Protein AF-A0A371R7E8-F1 (afdb_monomer_lite)

Foldseek 3Di:
DQADPQPQFDWDDDDDDDDDPVNVCVVVVPDPPDDDHDDDGPQSCFFTGKHKDFPDKPDDDPVRDDPDDDLDMDTDMDMQGGAPDAFVSVVVSVVVRCVVPPPPPDDDDDDDDDTAHDDDADCPDPVNVVVQVVCCVVPVDGDDDGGGSDDDRVVVVCCVVCVVDRD

InterPro domains:
  IPR011650 Peptidase M20, dimerisation domain [PF07687] (29-103)
  IPR036264 Bacterial exopeptidase dimerisation domain [SSF55031] (45-113)
  IPR051458 Cytosolic and Metallo Dipeptidase [PTHR43270] (16-163)

Radius of gyration: 20.32 Å; chains: 1; bounding box: 41×33×59 Å

pLDDT: mean 92.26, std 5.38, range [66.94, 98.12]

Organism: NCBI:txid2292771

Secondary structure (DSSP, 8-state):
------TT------------HHHHHHHTTPPTT---SSSS-HHHHHHTS-EEEEEEEES--TTT--SSPPS--EEEEEEE--TT--HHHHHHHHHHHHHHT-GGG-----------------TTSHHHHHHHHHHHHHHSS-------SS--HHHHHHHHH-TTS--

Sequence (167 aa):
NGAVAVQGLTSRESETPEFSEEKLRHEAGLLEGVTSVGSGSVLSRLWDKPTITVTGIDAPSVQNASNTLVPTVTVKVSARIAPGQDADDAFEALRSHLESHAPFGAHLEISDVDTGSPFLVDTSGWAVDVVKSAMREAWGNEPLETGIGGSIPFISDLVEVFPEAQI

Structure (mmCIF, N/CA/C/O backbone):
data_AF-A0A371R7E8-F1
#
_entry.id   AF-A0A371R7E8-F1
#
loop_
_atom_site.group_PDB
_atom_site.id
_atom_site.type_symbol
_atom_site.label_atom_id
_atom_site.label_alt_id
_atom_site.label_comp_id
_atom_site.label_asym_id
_atom_site.label_entity_id
_atom_site.label_seq_id
_atom_site.pdbx_PDB_ins_code
_atom_site.Cartn_x
_atom_site.Cartn_y
_atom_site.Cartn_z
_atom_site.occupancy
_atom_site.B_iso_or_equiv
_atom_site.auth_seq_id
_atom_site.auth_comp_id
_atom_site.auth_asym_id
_atom_site.auth_atom_id
_atom_site.pdbx_PDB_model_num
ATOM 1 N N . ASN A 1 1 ? 8.439 -3.285 13.535 1.00 87.44 1 ASN A N 1
ATOM 2 C CA . ASN A 1 1 ? 9.188 -2.388 12.620 1.00 87.44 1 ASN A CA 1
ATOM 3 C C . ASN A 1 1 ? 8.293 -1.789 11.522 1.00 87.44 1 ASN A C 1
ATOM 5 O O . ASN A 1 1 ? 8.823 -1.189 10.601 1.00 87.44 1 ASN A O 1
ATOM 9 N N . GLY A 1 2 ? 6.959 -1.923 11.592 1.00 91.56 2 GLY A N 1
ATOM 10 C CA . GLY A 1 2 ? 6.045 -1.381 10.579 1.00 91.56 2 GLY A CA 1
ATOM 11 C C . GLY A 1 2 ? 5.914 -2.217 9.300 1.00 91.56 2 GLY A C 1
ATOM 12 O O . GLY A 1 2 ? 5.193 -1.809 8.400 1.00 91.56 2 GLY A O 1
ATOM 13 N N . ALA A 1 3 ? 6.573 -3.378 9.211 1.00 93.06 3 ALA A N 1
ATOM 14 C CA . ALA A 1 3 ? 6.261 -4.360 8.176 1.00 93.06 3 ALA A CA 1
ATOM 15 C C . ALA A 1 3 ? 4.873 -4.979 8.420 1.00 93.06 3 ALA A C 1
ATOM 17 O O . ALA A 1 3 ? 4.454 -5.136 9.570 1.00 93.06 3 ALA A O 1
ATOM 18 N N . VAL A 1 4 ? 4.184 -5.338 7.336 1.00 95.94 4 VAL A N 1
ATOM 19 C CA . VAL A 1 4 ? 2.870 -5.991 7.381 1.00 95.94 4 VAL A CA 1
ATOM 20 C C . VAL A 1 4 ? 2.979 -7.346 8.083 1.00 95.94 4 VAL A C 1
ATOM 22 O O . VAL A 1 4 ? 3.832 -8.161 7.746 1.00 95.94 4 VAL A O 1
ATOM 25 N N . ALA A 1 5 ? 2.107 -7.570 9.068 1.00 95.19 5 ALA A N 1
ATOM 26 C CA . ALA A 1 5 ? 2.063 -8.788 9.885 1.00 95.19 5 ALA A CA 1
ATOM 27 C C . ALA A 1 5 ? 0.881 -9.715 9.536 1.00 95.19 5 ALA A C 1
ATOM 29 O O . ALA A 1 5 ? 0.638 -10.706 10.223 1.00 95.19 5 ALA A O 1
ATOM 30 N N . VAL A 1 6 ? 0.129 -9.378 8.489 1.00 97.50 6 VAL A N 1
ATOM 31 C CA . VAL A 1 6 ? -1.041 -10.131 8.037 1.00 97.50 6 VAL A CA 1
ATOM 32 C C . VAL A 1 6 ? -0.573 -11.400 7.339 1.00 97.50 6 VAL A C 1
ATOM 34 O O . VAL A 1 6 ? 0.077 -11.344 6.296 1.00 97.50 6 VAL A O 1
ATOM 37 N N . GLN A 1 7 ? -0.897 -12.550 7.926 1.00 96.44 7 GLN A N 1
ATOM 38 C CA . GLN A 1 7 ? -0.638 -13.843 7.302 1.00 96.44 7 GLN A CA 1
ATOM 39 C C . GLN A 1 7 ? -1.438 -13.958 6.002 1.00 96.44 7 GLN A C 1
ATOM 41 O O . GLN A 1 7 ? -2.609 -13.600 5.972 1.00 96.44 7 GLN A O 1
ATOM 46 N N . GLY A 1 8 ? -0.799 -14.447 4.939 1.00 96.12 8 GLY A N 1
ATOM 47 C CA . GLY A 1 8 ? -1.402 -14.561 3.608 1.00 96.12 8 GLY A CA 1
ATOM 48 C C . GLY A 1 8 ? -1.099 -13.386 2.676 1.00 96.12 8 GLY A C 1
ATOM 49 O O . GLY A 1 8 ? -1.140 -13.569 1.464 1.00 96.12 8 GLY A O 1
ATOM 50 N N . LEU A 1 9 ? -0.700 -12.213 3.186 1.00 96.75 9 LEU A N 1
ATOM 51 C CA . LEU A 1 9 ? -0.144 -11.165 2.323 1.00 96.75 9 LEU A CA 1
ATOM 52 C C . LEU A 1 9 ? 1.300 -11.501 1.950 1.00 96.75 9 LEU A C 1
ATOM 54 O O . LEU A 1 9 ? 2.142 -11.765 2.811 1.00 96.75 9 LEU A O 1
ATOM 58 N N . THR A 1 10 ? 1.572 -11.506 0.649 1.00 95.75 10 THR A N 1
ATOM 59 C CA . THR A 1 10 ? 2.857 -11.926 0.083 1.00 95.75 10 THR A CA 1
ATOM 60 C C . THR A 1 10 ? 3.757 -10.735 -0.219 1.00 95.75 10 THR A C 1
ATOM 62 O O . THR A 1 10 ? 3.351 -9.583 -0.108 1.00 95.75 10 THR A O 1
ATOM 65 N N . SER A 1 11 ? 5.016 -11.000 -0.556 1.00 94.69 11 SER A N 1
ATOM 66 C CA . SER A 1 11 ? 5.967 -10.013 -1.069 1.00 94.69 11 SER A CA 1
ATOM 67 C C . SER A 1 11 ? 6.713 -10.617 -2.248 1.00 94.69 11 SER A C 1
ATOM 69 O O . SER A 1 11 ? 6.911 -11.832 -2.294 1.00 94.69 11 SER A O 1
ATOM 71 N N . ARG A 1 12 ? 7.167 -9.768 -3.162 1.00 92.62 12 ARG A N 1
ATOM 72 C CA . ARG A 1 12 ? 8.058 -10.148 -4.255 1.00 92.62 12 ARG A CA 1
ATOM 73 C C . ARG A 1 12 ? 9.497 -9.757 -3.908 1.00 92.62 12 ARG A C 1
ATOM 75 O O . ARG A 1 12 ? 9.743 -8.808 -3.164 1.00 92.62 12 ARG A O 1
ATOM 82 N N . GLU A 1 13 ? 10.460 -10.507 -4.425 1.00 89.50 13 GLU A N 1
ATOM 83 C CA . GLU A 1 13 ? 11.864 -10.099 -4.415 1.00 89.50 13 GLU A CA 1
ATOM 84 C C . GLU A 1 13 ? 12.264 -9.710 -5.834 1.00 89.50 13 GLU A C 1
ATOM 86 O O . GLU A 1 13 ? 11.980 -10.432 -6.792 1.00 89.50 13 GLU A O 1
ATOM 91 N N . SER A 1 14 ? 12.888 -8.544 -5.972 1.00 87.44 14 SER A N 1
ATOM 92 C CA . SER A 1 14 ? 13.378 -8.041 -7.248 1.00 87.44 14 SER A CA 1
ATOM 93 C C . SER A 1 14 ? 14.678 -7.264 -7.046 1.00 87.44 14 SER A C 1
ATOM 95 O O . SER A 1 14 ? 14.960 -6.767 -5.949 1.00 87.44 14 SER A O 1
ATOM 97 N N . GLU A 1 15 ? 15.497 -7.189 -8.094 1.00 87.94 15 GLU A N 1
ATOM 98 C CA . GLU A 1 15 ? 16.640 -6.284 -8.101 1.00 87.94 15 GLU A CA 1
ATOM 99 C C . GLU A 1 15 ? 16.138 -4.852 -8.263 1.00 87.94 15 GLU A C 1
ATOM 101 O O . GLU A 1 15 ? 15.447 -4.518 -9.224 1.00 87.94 15 GLU A O 1
ATOM 106 N N . THR A 1 16 ? 16.499 -3.994 -7.313 1.00 89.69 16 THR A N 1
ATOM 107 C CA . THR A 1 16 ? 16.115 -2.585 -7.336 1.00 89.69 16 THR A CA 1
ATOM 108 C C . THR A 1 16 ? 17.343 -1.695 -7.473 1.00 89.69 16 THR A C 1
ATOM 110 O O . THR A 1 16 ? 18.348 -1.978 -6.814 1.00 89.69 16 THR A O 1
ATOM 113 N N . PRO A 1 17 ? 17.264 -0.583 -8.226 1.00 90.50 17 PRO A N 1
ATOM 114 C CA . PRO A 1 17 ? 18.315 0.429 -8.250 1.00 90.50 17 PRO A CA 1
ATOM 115 C C . PRO A 1 17 ? 18.682 0.943 -6.854 1.00 90.50 17 PRO A C 1
ATOM 117 O O . PRO A 1 17 ? 17.902 0.844 -5.901 1.00 90.50 17 PRO A O 1
ATOM 120 N N . GLU A 1 18 ? 19.864 1.546 -6.735 1.00 90.00 18 GLU A N 1
ATOM 121 C CA . GLU A 1 18 ? 20.263 2.176 -5.481 1.00 90.00 18 GLU A CA 1
ATOM 122 C C . GLU A 1 18 ? 19.339 3.358 -5.158 1.00 90.00 18 GLU A C 1
ATOM 124 O O . GLU A 1 18 ? 19.181 4.302 -5.934 1.00 90.00 18 GLU A O 1
ATOM 129 N N . PHE A 1 19 ? 18.734 3.305 -3.975 1.00 93.62 19 PHE A N 1
ATOM 130 C CA . PHE A 1 19 ? 17.933 4.389 -3.430 1.00 93.62 19 PHE A CA 1
ATOM 131 C C . PHE A 1 19 ? 18.162 4.457 -1.924 1.00 93.62 19 PHE A C 1
ATOM 133 O O . PHE A 1 19 ? 17.795 3.541 -1.182 1.00 93.62 19 PHE A O 1
ATOM 140 N N . SER A 1 20 ? 18.804 5.532 -1.473 1.00 95.00 20 SER A N 1
ATOM 141 C CA . SER A 1 20 ? 19.220 5.670 -0.081 1.00 95.00 20 SER A CA 1
ATOM 142 C C . SER A 1 20 ? 18.063 6.076 0.836 1.00 95.00 20 SER A C 1
ATOM 144 O O . SER A 1 20 ? 17.132 6.780 0.440 1.00 95.00 20 SER A O 1
ATOM 146 N N . GLU A 1 21 ? 18.151 5.682 2.108 1.00 94.62 21 GLU A N 1
ATOM 147 C CA . GLU A 1 21 ? 17.246 6.163 3.165 1.00 94.62 21 GLU A CA 1
ATOM 148 C C . GLU A 1 21 ? 17.305 7.688 3.322 1.00 94.62 21 GLU A C 1
ATOM 150 O O . GLU A 1 21 ? 16.304 8.325 3.640 1.00 94.62 21 GLU A O 1
ATOM 155 N N . GLU A 1 22 ? 18.467 8.300 3.078 1.00 94.81 22 GLU A N 1
ATOM 156 C CA . GLU A 1 22 ? 18.620 9.754 3.140 1.00 94.81 22 GLU A CA 1
ATOM 157 C C . GLU A 1 22 ? 17.807 10.456 2.049 1.00 94.81 22 GLU A C 1
ATOM 159 O O . GLU A 1 22 ? 17.113 11.434 2.337 1.00 94.81 22 GLU A O 1
ATOM 164 N N . LYS A 1 23 ? 17.831 9.917 0.824 1.00 95.25 23 LYS A N 1
ATOM 165 C CA . LYS A 1 23 ? 17.011 10.417 -0.279 1.00 95.25 23 LYS A CA 1
ATOM 166 C C . LYS A 1 23 ? 15.524 10.265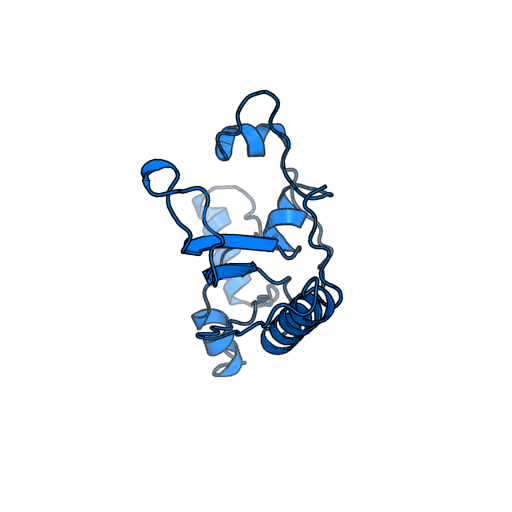 0.033 1.00 95.25 23 LYS A C 1
ATOM 168 O O . LYS A 1 23 ? 14.792 11.242 -0.090 1.00 95.25 23 LYS A O 1
ATOM 173 N N . LEU A 1 24 ? 15.102 9.094 0.528 1.00 95.19 24 LEU A N 1
ATOM 174 C CA . LEU A 1 24 ? 13.720 8.876 0.977 1.00 95.19 24 LEU A CA 1
ATOM 175 C C . LEU A 1 24 ? 13.306 9.926 2.009 1.00 95.19 24 LEU A C 1
ATOM 177 O O . LEU A 1 24 ? 12.246 10.530 1.888 1.00 95.19 24 LEU A O 1
ATOM 181 N N . ARG A 1 25 ? 14.147 10.154 3.020 1.00 95.44 25 ARG A N 1
ATOM 182 C CA . ARG A 1 25 ? 13.879 11.114 4.094 1.00 95.44 25 ARG A CA 1
ATOM 183 C C . ARG A 1 25 ? 13.734 12.538 3.577 1.00 95.44 25 ARG A C 1
ATOM 185 O O . ARG A 1 25 ? 12.838 13.240 4.039 1.00 95.44 25 ARG A O 1
ATOM 192 N N . HIS A 1 26 ? 14.581 12.948 2.638 1.00 95.88 26 HIS A N 1
ATOM 193 C CA . HIS A 1 26 ? 14.480 14.260 2.011 1.00 95.88 26 HIS A CA 1
ATOM 194 C C . HIS A 1 26 ? 13.189 14.399 1.190 1.00 95.88 26 HIS A C 1
ATOM 196 O O . HIS A 1 26 ? 12.436 15.346 1.403 1.00 95.88 26 HIS A O 1
ATOM 202 N N . GLU A 1 27 ? 12.903 13.439 0.306 1.00 94.81 27 GLU A N 1
ATOM 203 C CA . GLU A 1 27 ? 11.746 13.490 -0.599 1.00 94.81 27 GLU A CA 1
ATOM 204 C C . GLU A 1 27 ? 10.403 13.340 0.131 1.00 94.81 27 GLU A C 1
ATOM 206 O O . GLU A 1 27 ? 9.434 14.007 -0.221 1.00 94.81 27 GLU A O 1
ATOM 211 N N . ALA A 1 28 ? 10.343 12.511 1.177 1.00 93.31 28 ALA A N 1
ATOM 212 C CA . ALA A 1 28 ? 9.142 12.313 1.990 1.00 93.31 28 ALA A CA 1
ATOM 213 C C . ALA A 1 28 ? 8.962 13.377 3.090 1.00 93.31 28 ALA A C 1
ATOM 215 O O . ALA A 1 28 ? 7.954 13.358 3.796 1.00 93.31 28 ALA A O 1
ATOM 216 N N . GLY A 1 29 ? 9.935 14.277 3.280 1.00 96.25 29 GLY A N 1
ATOM 217 C CA . GLY A 1 29 ? 9.888 15.298 4.328 1.00 96.25 29 GLY A CA 1
ATOM 218 C C . GLY A 1 29 ? 9.892 14.724 5.750 1.00 96.25 29 GLY A C 1
ATOM 219 O O . GLY A 1 29 ? 9.243 15.274 6.642 1.00 96.25 29 GLY A O 1
ATOM 220 N N . LEU A 1 30 ? 10.593 13.608 5.977 1.00 96.12 30 LEU A N 1
ATOM 221 C CA . LEU A 1 30 ? 10.669 12.982 7.300 1.00 96.12 30 LEU A CA 1
ATOM 222 C C . LEU A 1 30 ? 11.434 13.888 8.281 1.00 96.12 30 LEU A C 1
ATOM 224 O O . LEU A 1 30 ? 12.552 14.336 8.008 1.00 96.12 30 LEU A O 1
ATOM 228 N N . LEU A 1 31 ? 10.832 14.122 9.449 1.00 96.69 31 LEU A N 1
ATOM 229 C CA . LEU A 1 31 ? 11.426 14.918 10.523 1.00 96.69 31 LEU A CA 1
ATOM 230 C C . LEU A 1 31 ? 12.663 14.228 11.119 1.00 96.69 31 LEU A C 1
ATOM 232 O O . LEU A 1 31 ? 12.812 13.006 11.066 1.00 96.69 31 LEU A O 1
ATOM 236 N N . GLU A 1 32 ? 13.546 15.017 11.730 1.00 94.50 32 GLU A N 1
ATOM 237 C CA . GLU A 1 32 ? 14.699 14.491 12.462 1.00 94.50 32 GLU A CA 1
ATOM 238 C C . GLU A 1 32 ? 14.257 13.512 13.566 1.00 94.50 32 GLU A C 1
ATOM 240 O O . GLU A 1 32 ? 13.305 13.768 14.302 1.00 94.50 32 GLU A O 1
ATOM 245 N N . GLY A 1 33 ? 14.933 12.364 13.658 1.00 94.00 33 GLY A N 1
ATOM 246 C CA . GLY A 1 33 ? 14.613 11.297 14.611 1.00 94.00 33 GLY A CA 1
ATOM 247 C C . GLY A 1 33 ? 13.478 10.355 14.184 1.00 94.00 33 GLY A C 1
ATOM 248 O O . GLY A 1 33 ? 13.306 9.306 14.807 1.00 94.00 33 GLY A O 1
ATOM 249 N N . VAL A 1 34 ? 12.734 10.661 13.114 1.00 94.94 34 VAL A N 1
ATOM 250 C CA . VAL A 1 34 ? 11.702 9.761 12.575 1.00 94.94 34 VAL A CA 1
ATOM 251 C C . VAL A 1 34 ? 12.347 8.692 11.694 1.00 94.94 34 VAL A C 1
ATOM 253 O O . VAL A 1 34 ? 13.162 8.987 10.823 1.00 94.94 34 VAL A O 1
ATOM 256 N N . THR A 1 35 ? 11.968 7.433 11.918 1.00 92.00 35 THR A N 1
ATOM 257 C CA . THR A 1 35 ? 12.464 6.278 11.152 1.00 92.00 35 THR A CA 1
ATOM 258 C C . THR A 1 35 ? 11.405 5.799 10.160 1.00 92.00 35 THR A C 1
ATOM 260 O O . THR A 1 35 ? 10.219 5.768 10.492 1.00 92.00 35 THR A O 1
ATOM 263 N N . SER A 1 36 ? 11.824 5.412 8.952 1.00 93.44 36 SER A N 1
ATOM 264 C CA . SER A 1 36 ? 10.942 4.813 7.944 1.00 93.44 36 SER A CA 1
ATOM 265 C C . SER A 1 36 ? 10.476 3.409 8.374 1.00 93.44 36 SER A C 1
ATOM 267 O O . SER A 1 36 ? 11.165 2.694 9.102 1.00 93.44 36 SER A O 1
ATOM 269 N N . VAL A 1 37 ? 9.275 3.007 7.951 1.00 92.88 37 VAL A N 1
ATOM 270 C CA . VAL A 1 37 ? 8.695 1.696 8.292 1.00 92.88 37 VAL A CA 1
ATOM 271 C C . VAL A 1 37 ? 9.185 0.586 7.360 1.00 92.88 37 VAL A C 1
ATOM 273 O O . VAL A 1 37 ? 9.537 0.829 6.207 1.00 92.88 37 VAL A O 1
ATOM 276 N N . GLY A 1 38 ? 9.165 -0.656 7.837 1.00 92.00 38 GLY A N 1
ATOM 277 C CA . GLY A 1 38 ? 9.511 -1.845 7.059 1.00 92.00 38 GLY A CA 1
ATOM 278 C C . GLY A 1 38 ? 10.995 -2.217 7.121 1.00 92.00 38 GLY A C 1
ATOM 279 O O . GLY A 1 38 ? 11.740 -1.767 7.987 1.00 92.00 38 GLY A O 1
ATOM 280 N N . SER A 1 39 ? 11.412 -3.105 6.222 1.00 90.56 39 SER A N 1
ATOM 281 C CA . SER A 1 39 ? 12.787 -3.607 6.109 1.00 90.56 39 SER A CA 1
ATOM 282 C C . SER A 1 39 ? 13.155 -3.891 4.648 1.00 90.56 39 SER A C 1
ATOM 284 O O . SER A 1 39 ? 12.268 -4.096 3.815 1.00 90.56 39 SER A O 1
ATOM 286 N N . GLY A 1 40 ? 14.453 -3.955 4.342 1.00 91.38 40 GLY A N 1
ATOM 287 C CA . GLY A 1 40 ? 14.979 -4.121 2.979 1.00 91.38 40 GLY A CA 1
ATOM 288 C C . GLY A 1 40 ? 15.312 -2.786 2.305 1.00 91.38 40 GLY A C 1
ATOM 289 O O . GLY A 1 40 ? 15.274 -1.741 2.954 1.00 91.38 40 GLY A O 1
ATOM 290 N N . SER A 1 41 ? 15.651 -2.819 1.012 1.00 93.94 41 SER A N 1
ATOM 291 C CA . SER A 1 41 ? 15.902 -1.592 0.244 1.00 93.94 41 SER A CA 1
ATOM 292 C C . SER A 1 41 ? 14.641 -0.721 0.183 1.00 93.94 41 SER A C 1
ATOM 294 O O . SER A 1 41 ? 13.512 -1.213 0.286 1.00 93.94 41 SER A O 1
ATOM 296 N N . VAL A 1 42 ? 14.817 0.595 0.022 1.00 94.31 42 VAL A N 1
ATOM 297 C CA . VAL A 1 42 ? 13.690 1.536 -0.089 1.00 94.31 42 VAL A CA 1
ATOM 298 C C . VAL A 1 42 ? 12.757 1.134 -1.232 1.00 94.31 42 VAL A C 1
ATOM 300 O O . VAL A 1 42 ? 11.557 1.010 -1.014 1.00 94.31 42 VAL A O 1
ATOM 303 N N . LEU A 1 43 ? 13.302 0.865 -2.420 1.00 94.44 43 LEU A N 1
ATOM 304 C CA . LEU A 1 43 ? 12.493 0.525 -3.590 1.00 94.44 43 LEU A CA 1
ATOM 305 C C . LEU A 1 43 ? 11.802 -0.836 -3.458 1.00 94.44 43 LEU A C 1
ATOM 307 O O . LEU A 1 43 ? 10.645 -0.940 -3.842 1.00 94.44 43 LEU A O 1
ATOM 311 N N . SER A 1 44 ? 12.420 -1.835 -2.815 1.00 94.06 44 SER A N 1
ATOM 312 C CA . SER A 1 44 ? 11.735 -3.109 -2.539 1.00 94.06 44 SER A CA 1
ATOM 313 C C . SER A 1 44 ? 10.488 -2.891 -1.676 1.00 94.06 44 SER A C 1
ATOM 315 O O . SER A 1 44 ? 9.434 -3.460 -1.948 1.00 94.06 44 SER A O 1
ATOM 317 N N . ARG A 1 45 ? 10.566 -2.008 -0.667 1.00 93.88 45 ARG A N 1
ATOM 318 C CA . ARG A 1 45 ? 9.394 -1.647 0.149 1.00 93.88 45 ARG A CA 1
ATOM 319 C C . ARG A 1 45 ? 8.308 -0.928 -0.649 1.00 93.88 45 ARG A C 1
ATOM 321 O O . ARG A 1 45 ? 7.139 -1.106 -0.337 1.00 93.88 45 ARG A O 1
ATOM 328 N N . LEU A 1 46 ? 8.690 -0.103 -1.622 1.00 92.56 46 LEU A N 1
ATOM 329 C CA . LEU A 1 46 ? 7.755 0.699 -2.414 1.00 92.56 46 LEU A CA 1
ATOM 330 C C . LEU A 1 46 ? 7.116 -0.078 -3.570 1.00 92.56 46 LEU A C 1
ATOM 332 O O . LEU A 1 46 ? 6.002 0.261 -3.961 1.00 92.56 46 LEU A O 1
ATOM 336 N N . TRP A 1 47 ? 7.816 -1.056 -4.146 1.00 93.56 47 TRP A N 1
ATOM 337 C CA . TRP A 1 47 ? 7.395 -1.735 -5.377 1.00 93.56 47 TRP A CA 1
ATOM 338 C C . TRP A 1 47 ? 6.891 -3.154 -5.146 1.00 93.56 47 TRP A C 1
ATOM 340 O O . TRP A 1 47 ? 5.961 -3.584 -5.820 1.00 93.56 47 TRP A O 1
ATOM 350 N N . ASP A 1 48 ? 7.495 -3.881 -4.208 1.00 93.69 48 ASP A N 1
ATOM 351 C CA . ASP A 1 48 ? 7.338 -5.334 -4.137 1.00 93.69 48 ASP A CA 1
ATOM 352 C C . ASP A 1 48 ? 6.697 -5.831 -2.836 1.00 93.69 48 ASP A C 1
ATOM 354 O O . ASP A 1 48 ? 6.393 -7.020 -2.710 1.00 93.69 48 ASP A O 1
ATOM 358 N N . LYS A 1 49 ? 6.511 -4.954 -1.845 1.00 95.06 49 LYS A N 1
ATOM 359 C CA . LYS A 1 49 ? 5.984 -5.325 -0.526 1.00 95.06 49 LYS A CA 1
ATOM 360 C C . LYS A 1 49 ? 4.594 -4.747 -0.286 1.00 95.06 49 LYS A C 1
ATOM 362 O O . LYS A 1 49 ? 4.302 -3.636 -0.728 1.00 95.06 49 LYS A O 1
ATOM 367 N N . PRO A 1 50 ? 3.747 -5.461 0.472 1.00 95.69 50 PRO A N 1
ATOM 368 C CA . PRO A 1 50 ? 2.434 -4.970 0.812 1.00 95.69 50 PRO A CA 1
ATOM 369 C C . PRO A 1 50 ? 2.552 -3.872 1.871 1.00 95.69 50 PRO A C 1
ATOM 371 O O . PRO A 1 50 ? 3.465 -3.868 2.705 1.00 95.69 50 PRO A O 1
ATOM 374 N N . THR A 1 51 ? 1.589 -2.959 1.875 1.00 95.56 51 THR A N 1
ATOM 375 C CA . THR A 1 51 ? 1.444 -1.939 2.920 1.00 95.56 51 THR A CA 1
ATOM 376 C C . THR A 1 51 ? -0.011 -1.839 3.335 1.00 95.56 51 THR A C 1
ATOM 378 O O . THR A 1 51 ? -0.908 -2.071 2.531 1.00 95.56 51 THR A O 1
ATOM 381 N N . ILE A 1 52 ? -0.254 -1.495 4.597 1.00 96.31 52 ILE A N 1
ATOM 382 C CA . ILE A 1 52 ? -1.597 -1.273 5.131 1.00 96.31 52 ILE A CA 1
ATOM 383 C C . ILE A 1 52 ? -1.590 0.086 5.813 1.00 96.31 52 ILE A C 1
ATOM 385 O O . ILE A 1 52 ? -0.758 0.344 6.683 1.00 96.31 52 ILE A O 1
ATOM 389 N N . THR A 1 53 ? -2.515 0.949 5.413 1.00 95.94 53 THR A N 1
ATOM 390 C CA . THR A 1 53 ? -2.640 2.311 5.928 1.00 95.94 53 THR A CA 1
ATOM 391 C C . THR A 1 53 ? -4.070 2.560 6.378 1.00 95.94 53 THR A C 1
ATOM 393 O O . THR A 1 53 ? -5.017 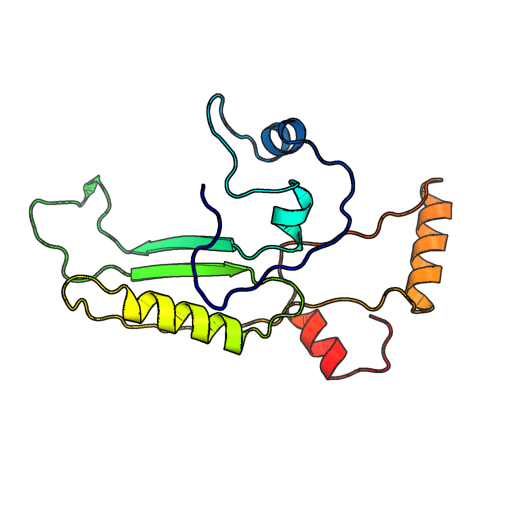2.319 5.631 1.00 95.94 53 THR A O 1
ATOM 396 N N . VAL A 1 54 ? -4.238 3.100 7.584 1.00 96.94 54 VAL A N 1
ATOM 397 C CA . VAL A 1 54 ? -5.517 3.683 7.999 1.00 96.94 54 VAL A CA 1
ATOM 398 C C . VAL A 1 54 ? -5.599 5.087 7.408 1.00 96.94 54 VAL A C 1
ATOM 400 O O . VAL A 1 54 ? -4.805 5.960 7.749 1.00 96.94 54 VAL A O 1
ATOM 403 N N . THR A 1 55 ? -6.533 5.287 6.485 1.00 96.88 55 THR A N 1
ATOM 404 C CA . THR A 1 55 ? -6.697 6.535 5.714 1.00 96.88 55 THR A CA 1
ATOM 405 C C . THR A 1 55 ? -7.825 7.418 6.239 1.00 96.88 55 THR A C 1
ATOM 407 O O . THR A 1 55 ? -7.917 8.586 5.873 1.00 96.88 55 THR A O 1
ATOM 410 N N . GLY A 1 56 ? -8.663 6.880 7.124 1.00 97.62 56 GLY A N 1
ATOM 411 C CA . GLY A 1 56 ? -9.728 7.609 7.796 1.00 97.62 56 GLY A CA 1
ATOM 412 C C . GLY A 1 56 ? -10.148 6.898 9.074 1.00 97.62 56 GLY A C 1
ATOM 413 O O . GLY A 1 56 ? -10.042 5.674 9.167 1.00 97.62 56 GLY A O 1
ATOM 414 N N . ILE A 1 57 ? -10.597 7.674 10.058 1.00 97.75 57 ILE A N 1
ATOM 415 C CA . ILE A 1 57 ? -11.132 7.181 11.327 1.00 97.75 57 ILE A CA 1
ATOM 416 C C . ILE A 1 57 ? -12.326 8.057 11.698 1.00 97.75 57 ILE A C 1
ATOM 418 O O . ILE A 1 57 ? -12.158 9.258 11.914 1.00 97.75 57 ILE A O 1
ATOM 422 N N . ASP A 1 58 ? -13.496 7.445 11.836 1.00 96.81 58 ASP A N 1
ATOM 423 C CA . ASP A 1 58 ? -14.659 8.057 12.465 1.00 96.81 58 ASP A CA 1
ATOM 424 C C . ASP A 1 58 ? -14.643 7.715 13.955 1.00 96.81 58 ASP A C 1
ATOM 426 O O . ASP A 1 58 ? -15.049 6.636 14.396 1.00 96.81 58 ASP A O 1
ATOM 430 N N . ALA A 1 59 ? -14.129 8.662 14.735 1.00 95.94 59 ALA A N 1
ATOM 431 C CA . ALA A 1 59 ? -14.114 8.648 16.190 1.00 95.94 59 ALA A CA 1
ATOM 432 C C . ALA A 1 59 ? -14.307 10.083 16.711 1.00 95.94 59 ALA A C 1
ATOM 434 O O . ALA A 1 59 ? -14.069 11.044 15.969 1.00 95.94 59 ALA A O 1
ATOM 435 N N . PRO A 1 60 ? -14.725 10.276 17.977 1.00 96.25 60 PRO A N 1
ATOM 436 C CA . PRO A 1 60 ? -14.812 11.611 18.553 1.00 96.25 60 PRO A CA 1
ATOM 437 C C . PRO A 1 60 ? -13.485 12.366 18.424 1.00 96.25 60 PRO A C 1
ATOM 439 O O . PRO A 1 60 ? -12.420 11.847 18.759 1.00 96.25 60 PRO A O 1
ATOM 442 N N . SER A 1 61 ? -13.549 13.614 17.959 1.00 95.44 61 SER A N 1
ATOM 443 C CA . SER A 1 61 ? -12.384 14.498 17.947 1.00 95.44 61 SER A CA 1
ATOM 444 C C . SER A 1 61 ? -11.927 14.807 19.376 1.00 95.44 61 SER A C 1
ATOM 446 O O . SER A 1 61 ? -12.716 14.729 20.316 1.00 95.44 61 SER A O 1
ATOM 448 N N . VAL A 1 62 ? -10.675 15.246 19.549 1.00 96.06 62 VAL A N 1
ATOM 449 C CA . VAL A 1 62 ? -10.133 15.624 20.872 1.00 96.06 62 VAL A CA 1
ATOM 450 C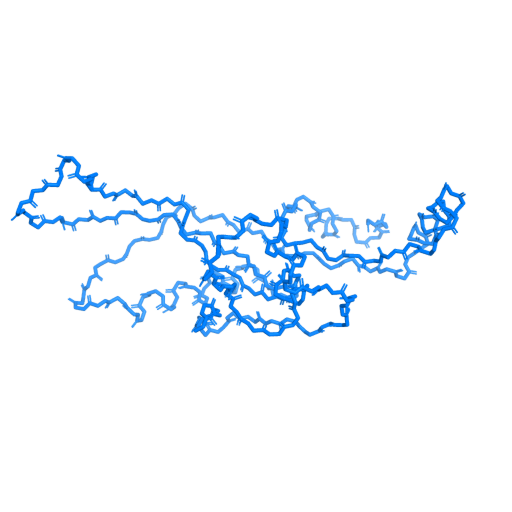 C . VAL A 1 62 ? -11.011 16.664 21.579 1.00 96.06 62 VAL A C 1
ATOM 452 O O . VAL A 1 62 ? -11.212 16.584 22.784 1.00 96.06 62 VAL A O 1
ATOM 455 N N . GLN A 1 63 ? -11.573 17.614 20.829 1.00 96.62 63 GLN A N 1
ATOM 456 C CA . GLN A 1 63 ? -12.462 18.643 21.369 1.00 96.62 63 GLN A CA 1
ATOM 457 C C . GLN A 1 63 ? -13.815 18.084 21.836 1.00 96.62 63 GLN A C 1
ATOM 459 O O . GLN A 1 63 ? -14.379 18.591 22.802 1.00 96.62 63 GLN A O 1
ATOM 464 N N . ASN A 1 64 ? -14.337 17.066 21.147 1.00 94.62 64 ASN A N 1
ATOM 465 C CA . ASN A 1 64 ? -15.655 16.482 21.410 1.00 94.62 64 ASN A CA 1
ATOM 466 C C . ASN A 1 64 ? -15.588 15.219 22.285 1.00 94.62 64 ASN A C 1
ATOM 468 O O . ASN A 1 64 ? -16.623 14.630 22.598 1.00 94.62 64 ASN A O 1
ATOM 472 N N . ALA A 1 65 ? -14.387 14.778 22.659 1.00 95.25 65 ALA A N 1
ATOM 473 C CA . ALA A 1 65 ? -14.183 13.630 23.525 1.00 95.25 65 ALA A CA 1
ATOM 474 C C . ALA A 1 65 ? -14.732 13.898 24.938 1.00 95.25 65 ALA A C 1
ATOM 476 O O . ALA A 1 65 ? -14.666 15.010 25.461 1.00 95.25 65 ALA A O 1
ATOM 477 N N . SER A 1 66 ? -15.265 12.854 25.573 1.00 94.50 66 SER A N 1
ATOM 478 C CA . SER A 1 66 ? -15.770 12.906 26.948 1.00 94.50 66 SER A CA 1
ATOM 479 C C . SER A 1 66 ? -15.426 11.615 27.703 1.00 94.50 66 SER A C 1
ATOM 481 O O . SER A 1 66 ? -14.873 10.685 27.121 1.00 94.50 66 SER A O 1
ATOM 483 N N . ASN A 1 67 ? -15.771 11.525 28.992 1.00 95.88 67 ASN A N 1
ATOM 484 C CA . ASN A 1 67 ? -15.503 10.349 29.837 1.00 95.88 67 ASN A CA 1
ATOM 485 C C . ASN A 1 67 ? -16.504 9.188 29.625 1.00 95.88 67 ASN A C 1
ATOM 487 O O . ASN A 1 67 ? -16.746 8.400 30.540 1.00 95.88 67 ASN A O 1
ATOM 491 N N . THR A 1 68 ? -17.125 9.095 28.449 1.00 95.06 68 THR A N 1
ATOM 492 C CA . THR A 1 68 ? -18.095 8.049 28.090 1.00 95.06 68 THR A CA 1
ATOM 493 C C . THR A 1 68 ? -17.470 6.997 27.182 1.00 95.06 68 THR A C 1
ATOM 495 O O . THR A 1 68 ? -16.634 7.318 26.340 1.00 95.06 68 THR A O 1
ATOM 498 N N . LEU A 1 69 ? -17.934 5.750 27.285 1.00 93.25 69 LEU A N 1
ATOM 499 C CA . LEU A 1 69 ? -17.570 4.701 26.332 1.00 93.25 69 LEU A CA 1
ATOM 500 C C . LEU A 1 69 ? -18.152 5.010 24.947 1.00 93.25 69 LEU A C 1
ATOM 502 O O . LEU A 1 69 ? -19.336 5.322 24.822 1.00 93.25 69 LEU A O 1
ATOM 506 N N . VAL A 1 70 ? -17.316 4.899 23.916 1.00 94.19 70 VAL A N 1
ATOM 507 C CA . VAL A 1 70 ? -17.738 4.997 22.516 1.00 94.19 70 VAL A CA 1
ATOM 508 C C . VAL A 1 70 ? -18.197 3.607 22.063 1.00 94.19 70 VAL A C 1
ATOM 510 O O . VAL A 1 70 ? -17.409 2.667 22.170 1.00 94.19 70 VAL A O 1
ATOM 513 N N . PRO A 1 71 ? -19.443 3.440 21.583 1.00 94.44 71 PRO A N 1
ATOM 514 C CA . PRO A 1 71 ? -19.970 2.118 21.242 1.00 94.44 71 PRO A CA 1
ATOM 515 C C . PRO A 1 71 ? -19.381 1.547 19.946 1.00 94.44 71 PRO A C 1
ATOM 517 O O . PRO A 1 71 ? -19.287 0.331 19.802 1.00 94.44 71 PRO A O 1
ATOM 520 N N . THR A 1 72 ? -18.998 2.407 18.998 1.00 95.69 72 THR A N 1
ATOM 521 C CA . THR A 1 72 ? -18.517 2.005 17.670 1.00 95.69 72 THR A CA 1
ATOM 522 C C . THR A 1 72 ? -17.544 3.044 17.130 1.00 95.69 72 THR A C 1
ATOM 524 O O . THR A 1 72 ? -17.728 4.242 17.345 1.00 95.69 72 THR A O 1
ATOM 527 N N . VAL A 1 73 ? -16.525 2.577 16.416 1.00 96.31 73 VAL A N 1
ATOM 528 C CA . VAL A 1 73 ? -15.625 3.400 15.604 1.00 96.31 73 VAL A CA 1
ATOM 529 C C . VAL A 1 73 ? -15.554 2.789 14.214 1.00 96.31 73 VAL A C 1
ATOM 531 O O . VAL A 1 73 ? -15.570 1.564 14.087 1.00 96.31 73 VAL A O 1
ATOM 534 N N . THR A 1 74 ? -15.447 3.627 13.191 1.00 97.50 74 THR A N 1
ATOM 535 C CA . THR A 1 74 ? -15.252 3.166 11.811 1.00 97.50 74 THR A CA 1
ATOM 536 C C . THR A 1 74 ? -13.860 3.564 11.361 1.00 97.50 74 THR A C 1
ATOM 538 O O . THR A 1 74 ? -13.400 4.669 11.645 1.00 97.50 74 THR A O 1
ATOM 541 N N . VAL A 1 75 ? -13.163 2.669 10.668 1.00 97.50 75 VAL A N 1
ATOM 542 C CA . VAL A 1 75 ? -11.842 2.952 10.102 1.00 97.50 75 VAL A CA 1
ATOM 543 C C . VAL A 1 75 ? -11.842 2.618 8.621 1.00 97.50 75 VAL A C 1
ATOM 545 O O . VAL A 1 75 ? -12.311 1.558 8.217 1.00 97.50 75 VAL A O 1
ATOM 548 N N . LYS A 1 76 ? -11.285 3.511 7.802 1.00 97.88 76 LYS A N 1
ATOM 549 C CA . LYS A 1 76 ? -11.026 3.228 6.391 1.00 97.88 76 LYS A CA 1
ATOM 550 C C . LYS A 1 76 ? -9.611 2.693 6.244 1.00 97.88 76 LYS A C 1
ATOM 552 O O . LYS A 1 76 ? -8.639 3.433 6.415 1.00 97.88 76 LYS A O 1
ATOM 557 N N . VAL A 1 77 ? -9.499 1.416 5.906 1.00 97.19 77 VAL A N 1
ATOM 558 C CA . VAL A 1 77 ? -8.219 0.741 5.675 1.00 97.19 77 VAL A CA 1
ATOM 559 C C . VAL A 1 77 ? -7.954 0.672 4.175 1.00 97.19 77 VAL A C 1
ATOM 561 O O . VAL A 1 77 ? -8.817 0.262 3.408 1.00 97.19 77 VAL A O 1
ATOM 564 N N . SER A 1 78 ? -6.762 1.083 3.755 1.00 96.31 78 SER A N 1
ATOM 565 C CA . SER A 1 78 ? -6.265 0.897 2.393 1.00 96.31 78 SER A CA 1
ATOM 566 C C . SER A 1 78 ? -5.057 -0.028 2.435 1.00 96.31 78 SER A C 1
ATOM 568 O O . SER A 1 78 ? -4.123 0.212 3.204 1.00 96.31 78 SER A O 1
ATOM 570 N N . ALA A 1 79 ? -5.080 -1.077 1.617 1.00 95.62 79 ALA A N 1
ATOM 571 C CA . ALA A 1 79 ? -3.960 -1.987 1.449 1.00 95.62 79 ALA A CA 1
ATOM 572 C C . ALA A 1 79 ? -3.389 -1.871 0.033 1.00 95.62 79 ALA A C 1
ATOM 574 O O . ALA A 1 79 ? -4.131 -1.902 -0.947 1.00 95.62 79 ALA A O 1
ATOM 575 N N . ARG A 1 80 ? -2.063 -1.753 -0.074 1.00 94.94 80 ARG A N 1
ATOM 576 C CA . ARG A 1 80 ? -1.340 -2.061 -1.314 1.00 94.94 80 ARG A CA 1
ATOM 577 C C . ARG A 1 80 ? -0.861 -3.498 -1.212 1.00 94.94 80 ARG A C 1
ATOM 579 O O . ARG A 1 80 ? -0.300 -3.870 -0.180 1.00 94.94 80 ARG A O 1
ATOM 586 N N . ILE A 1 81 ? -1.078 -4.279 -2.260 1.00 94.12 81 ILE A N 1
ATOM 587 C CA . ILE A 1 81 ? -0.720 -5.698 -2.313 1.00 94.12 81 ILE A CA 1
ATOM 588 C C . ILE A 1 81 ? 0.455 -5.898 -3.265 1.00 94.12 81 ILE A C 1
ATOM 590 O O . ILE A 1 81 ? 0.653 -5.106 -4.187 1.00 94.12 81 ILE A O 1
ATOM 594 N N . ALA A 1 82 ? 1.277 -6.909 -2.992 1.00 91.94 82 ALA A N 1
ATOM 595 C CA . ALA A 1 82 ? 2.478 -7.154 -3.775 1.00 91.94 82 ALA A CA 1
ATOM 596 C C . ALA A 1 82 ? 2.132 -7.627 -5.199 1.00 91.94 82 ALA A C 1
ATOM 598 O O . ALA A 1 82 ? 1.134 -8.330 -5.383 1.00 91.94 82 ALA A O 1
ATOM 599 N N . PRO A 1 83 ? 2.961 -7.302 -6.207 1.00 90.00 83 PRO A N 1
ATOM 600 C CA . PRO A 1 83 ? 2.764 -7.809 -7.557 1.00 90.00 83 PRO A CA 1
ATOM 601 C C . PRO A 1 83 ? 2.739 -9.341 -7.612 1.00 90.00 83 PRO A C 1
ATOM 603 O O . PRO A 1 83 ? 3.591 -10.002 -7.019 1.00 90.00 83 PRO A O 1
ATOM 606 N N . GLY A 1 84 ? 1.779 -9.894 -8.358 1.00 89.25 84 GLY A N 1
ATOM 607 C CA . GLY A 1 84 ? 1.573 -11.340 -8.498 1.00 89.25 84 GLY A CA 1
ATOM 608 C C . GLY A 1 84 ? 0.624 -11.965 -7.469 1.00 89.25 84 GLY A C 1
ATOM 609 O O . GLY A 1 84 ? 0.343 -13.155 -7.575 1.00 89.25 84 GLY A O 1
ATOM 610 N N . GLN A 1 85 ? 0.117 -11.191 -6.504 1.00 92.75 85 GLN A N 1
ATOM 611 C CA . GLN A 1 85 ? -0.951 -11.629 -5.606 1.00 92.75 85 GLN A CA 1
ATOM 612 C C . GLN A 1 85 ? -2.321 -11.193 -6.135 1.00 92.75 85 GLN A C 1
ATOM 614 O O . GLN A 1 85 ? -2.499 -10.025 -6.476 1.00 92.75 85 GLN A O 1
ATOM 619 N N . ASP A 1 86 ? -3.283 -12.115 -6.158 1.00 92.06 86 ASP A N 1
ATOM 620 C CA . ASP A 1 86 ? -4.673 -11.803 -6.484 1.00 92.06 86 ASP A CA 1
ATOM 621 C C . ASP A 1 86 ? -5.319 -10.910 -5.407 1.00 92.06 86 ASP A C 1
ATOM 623 O O . ASP A 1 86 ? -5.035 -11.042 -4.208 1.00 92.06 86 ASP A O 1
ATOM 627 N N . ALA A 1 87 ? -6.160 -9.963 -5.832 1.00 93.06 87 ALA A N 1
ATOM 628 C CA . ALA A 1 87 ? -6.747 -8.989 -4.921 1.00 93.06 87 ALA A CA 1
ATOM 629 C C . ALA A 1 87 ? -7.790 -9.590 -3.972 1.00 93.06 87 ALA A C 1
ATOM 631 O O . ALA A 1 87 ? -7.859 -9.154 -2.817 1.00 93.06 87 ALA A O 1
ATOM 632 N N . ASP A 1 88 ? -8.546 -10.596 -4.409 1.00 94.69 88 ASP A N 1
ATOM 633 C CA . ASP A 1 88 ? -9.556 -11.249 -3.578 1.00 94.69 88 ASP A CA 1
ATOM 634 C C . ASP A 1 88 ? -8.888 -12.157 -2.538 1.00 94.69 88 ASP A C 1
ATOM 636 O O . ASP A 1 88 ? -9.260 -12.125 -1.361 1.00 94.69 88 ASP A O 1
ATOM 640 N N . ASP A 1 89 ? -7.823 -12.869 -2.922 1.00 96.31 89 ASP A N 1
ATOM 641 C CA . ASP A 1 89 ? -6.996 -13.641 -1.982 1.00 96.31 89 ASP A CA 1
ATOM 642 C C . ASP A 1 89 ? -6.378 -12.738 -0.901 1.00 96.31 89 ASP A C 1
ATOM 644 O O . ASP A 1 89 ? -6.352 -13.072 0.290 1.00 96.31 89 ASP A O 1
ATOM 648 N N . ALA A 1 90 ? -5.875 -11.566 -1.300 1.00 96.81 90 ALA A N 1
ATOM 649 C CA . ALA A 1 90 ? -5.313 -10.598 -0.366 1.00 96.81 90 ALA A CA 1
ATOM 650 C C . ALA A 1 90 ? -6.377 -9.995 0.564 1.00 96.81 90 ALA A C 1
ATOM 652 O O . ALA A 1 90 ? -6.120 -9.785 1.756 1.00 96.81 90 ALA A O 1
ATOM 653 N N . PHE A 1 91 ? -7.571 -9.725 0.037 1.00 97.38 91 PHE A N 1
ATOM 654 C CA . PHE A 1 91 ? -8.697 -9.257 0.832 1.00 97.38 91 PHE A CA 1
ATOM 655 C C . PHE A 1 91 ? -9.142 -10.308 1.855 1.00 97.38 91 PHE A C 1
ATOM 657 O O . PHE A 1 91 ? -9.342 -9.969 3.024 1.00 97.38 91 PHE A O 1
ATOM 664 N N . GLU A 1 92 ? -9.224 -11.580 1.469 1.00 97.94 92 GLU A N 1
ATOM 665 C CA . GLU A 1 92 ? -9.606 -12.651 2.390 1.00 97.94 92 GLU A CA 1
ATOM 666 C C . GLU A 1 92 ? -8.554 -12.854 3.494 1.00 97.94 92 GLU A C 1
ATOM 668 O O . GLU A 1 92 ? -8.903 -12.997 4.668 1.00 97.94 92 GLU A O 1
ATOM 673 N N . ALA A 1 93 ? -7.262 -12.740 3.163 1.00 98.12 93 ALA A N 1
ATOM 674 C CA . ALA A 1 93 ? -6.184 -12.731 4.154 1.00 98.12 93 ALA A CA 1
ATOM 675 C C . ALA A 1 93 ? -6.335 -11.582 5.173 1.00 98.12 93 ALA A C 1
ATOM 677 O O . ALA A 1 93 ? -6.184 -11.784 6.383 1.00 98.12 93 ALA A O 1
ATOM 678 N N . LEU A 1 94 ? -6.676 -10.378 4.700 1.00 97.69 94 LEU A N 1
ATOM 679 C CA . LEU A 1 94 ? -6.940 -9.218 5.556 1.00 97.69 94 LEU A CA 1
ATOM 680 C C . LEU A 1 94 ? -8.170 -9.419 6.442 1.00 97.69 94 LEU A C 1
ATOM 682 O O . LEU A 1 94 ? -8.090 -9.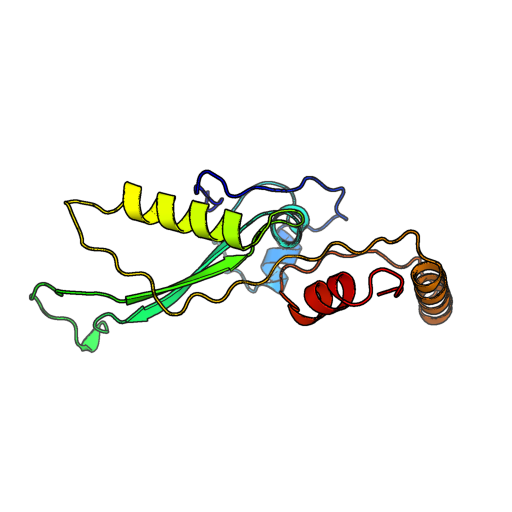173 7.648 1.00 97.69 94 LEU A O 1
ATOM 686 N N . ARG A 1 95 ? -9.286 -9.884 5.872 1.00 97.50 95 ARG A N 1
ATOM 687 C CA . ARG A 1 95 ? -10.524 -10.177 6.608 1.00 97.50 95 ARG A CA 1
ATOM 688 C C . ARG A 1 95 ? -10.263 -11.191 7.716 1.00 97.50 95 ARG A C 1
ATOM 690 O O . ARG A 1 95 ? -10.497 -10.887 8.885 1.00 97.50 95 ARG A O 1
ATOM 697 N N . SER A 1 96 ? -9.703 -12.345 7.360 1.00 97.56 96 SER A N 1
ATOM 698 C CA . SER A 1 96 ? -9.373 -13.417 8.302 1.00 97.56 96 SER A CA 1
ATOM 699 C C . SER A 1 96 ? -8.446 -12.929 9.423 1.00 97.56 96 SER A C 1
ATOM 701 O O . SER A 1 96 ? -8.609 -13.291 10.594 1.00 97.56 96 SER A O 1
ATOM 703 N N . HIS A 1 97 ? -7.480 -12.063 9.101 1.00 97.50 97 HIS A N 1
ATOM 704 C CA . HIS A 1 97 ? -6.613 -11.460 10.108 1.00 97.50 97 HIS A CA 1
ATOM 705 C C . HIS A 1 97 ? -7.381 -10.549 11.071 1.00 97.50 97 HIS A C 1
ATOM 707 O O . HIS A 1 97 ? -7.206 -10.677 12.281 1.00 97.50 97 HIS A O 1
ATOM 713 N N . LEU A 1 98 ? -8.245 -9.665 10.573 1.00 96.25 98 LEU A N 1
ATOM 714 C CA . LEU A 1 98 ? -9.027 -8.765 11.426 1.00 96.25 98 LEU A CA 1
ATOM 715 C C . LEU A 1 98 ? -10.002 -9.533 12.328 1.00 96.25 98 LEU A C 1
ATOM 717 O O . LEU A 1 98 ? -10.071 -9.255 13.525 1.00 96.25 98 LEU A O 1
ATOM 721 N N . GLU A 1 99 ? -10.705 -10.527 11.785 1.00 95.62 99 GLU A N 1
ATOM 722 C CA . GLU A 1 99 ? -11.669 -11.346 12.530 1.00 95.62 99 GLU A CA 1
ATOM 723 C C . GLU A 1 99 ? -10.995 -12.167 13.637 1.00 95.62 99 GLU A C 1
ATOM 725 O O . GLU A 1 99 ? -11.476 -12.207 14.770 1.00 95.62 99 GLU A O 1
ATOM 730 N N . SER A 1 100 ? -9.836 -12.769 13.349 1.00 95.69 100 SER A N 1
ATOM 731 C CA . SER A 1 100 ? -9.080 -13.555 14.339 1.00 95.69 100 SER A CA 1
ATOM 732 C C . SER A 1 100 ? -8.418 -12.710 15.433 1.00 95.69 100 SER A C 1
ATOM 734 O O . SER A 1 100 ? -8.080 -13.242 16.492 1.00 95.69 100 SER A O 1
ATOM 736 N N . HIS A 1 101 ? -8.248 -11.406 15.202 1.00 95.75 101 HIS A N 1
ATOM 737 C CA . HIS A 1 101 ? -7.624 -10.476 16.145 1.00 95.75 101 HIS A CA 1
ATOM 738 C C . HIS A 1 101 ? -8.626 -9.516 16.804 1.00 95.75 101 HIS A C 1
ATOM 740 O O . HIS A 1 101 ? -8.202 -8.622 17.539 1.00 95.75 101 HIS A O 1
ATOM 746 N N . ALA A 1 102 ? -9.936 -9.698 16.594 1.00 94.44 102 ALA A N 1
ATOM 747 C CA . ALA A 1 102 ? -10.972 -8.903 17.248 1.00 94.44 102 ALA A CA 1
ATOM 748 C C . ALA A 1 102 ? -10.953 -9.149 18.775 1.00 94.44 102 ALA A C 1
ATOM 750 O O . ALA A 1 102 ? -11.282 -10.245 19.245 1.00 94.44 102 ALA A O 1
ATOM 751 N N . PRO A 1 103 ? -10.550 -8.160 19.594 1.00 92.62 103 PRO A N 1
ATOM 752 C CA . PRO A 1 103 ? -10.338 -8.389 21.014 1.00 92.62 103 PRO A CA 1
ATOM 753 C C . PRO A 1 103 ? -11.674 -8.438 21.763 1.00 92.62 103 PRO A C 1
ATOM 755 O O . PRO A 1 103 ? -12.632 -7.762 21.398 1.00 92.62 103 PRO A O 1
ATOM 758 N N . PHE A 1 104 ? -11.729 -9.210 22.852 1.00 94.50 104 PHE A N 1
ATOM 759 C CA . PHE A 1 104 ? -12.855 -9.241 23.803 1.00 94.50 104 PHE A CA 1
ATOM 760 C C . PHE A 1 104 ? -14.238 -9.525 23.187 1.00 94.50 104 PHE A C 1
ATOM 762 O O . PHE A 1 104 ? -15.256 -9.167 23.775 1.00 94.50 104 PHE A O 1
ATOM 769 N N . GLY A 1 105 ? -14.282 -10.173 22.019 1.00 91.19 105 GLY A N 1
ATOM 770 C CA . GLY A 1 105 ? -15.529 -10.434 21.301 1.00 91.19 105 GLY A CA 1
ATOM 771 C C . GLY A 1 105 ? -16.134 -9.188 20.656 1.00 91.19 105 GLY A C 1
ATOM 772 O O . GLY A 1 105 ? -17.349 -9.131 20.502 1.00 91.19 105 GLY A O 1
ATOM 773 N N . ALA A 1 106 ? -15.321 -8.182 20.311 1.00 95.50 106 ALA A N 1
ATOM 774 C CA . ALA A 1 106 ? -15.770 -7.045 19.517 1.00 95.50 106 ALA A CA 1
ATOM 775 C C . ALA A 1 106 ? -16.412 -7.520 18.203 1.00 95.50 106 ALA A C 1
ATOM 777 O O . ALA A 1 106 ? -15.917 -8.436 17.548 1.00 95.50 106 ALA A O 1
ATOM 778 N N . HIS A 1 107 ? -17.518 -6.884 17.825 1.00 96.00 107 HIS A N 1
ATOM 779 C CA . HIS A 1 107 ? -18.211 -7.185 16.581 1.00 96.00 107 HIS A CA 1
ATOM 780 C C . HIS A 1 107 ? -17.554 -6.393 15.452 1.00 96.00 107 HIS A C 1
ATOM 782 O O . HIS A 1 107 ? -17.375 -5.180 15.573 1.00 96.00 107 HIS A O 1
ATOM 788 N N . LEU A 1 108 ? -17.203 -7.085 14.371 1.00 96.69 108 LEU A N 1
ATOM 789 C CA . LEU A 1 108 ? -16.596 -6.494 13.188 1.00 96.69 108 LEU A CA 1
ATOM 790 C C . LEU A 1 108 ? -17.590 -6.541 12.026 1.00 96.69 108 LEU A C 1
ATOM 792 O O . LEU A 1 108 ? -18.178 -7.583 11.750 1.00 96.69 108 LEU A O 1
ATOM 796 N N . GLU A 1 109 ? -17.744 -5.414 11.342 1.00 96.81 109 GLU A N 1
ATOM 797 C CA . GLU A 1 109 ? -18.450 -5.306 10.068 1.00 96.81 109 GLU A CA 1
ATOM 798 C C . GLU A 1 109 ? -17.480 -4.710 9.044 1.00 96.81 109 GLU A C 1
ATOM 800 O O . GLU A 1 109 ? -16.789 -3.732 9.332 1.00 96.81 109 GLU A O 1
ATOM 805 N N . ILE A 1 110 ? -17.399 -5.327 7.865 1.00 97.06 110 ILE A N 1
ATOM 806 C CA . ILE A 1 110 ? -16.570 -4.870 6.746 1.00 97.06 110 ILE A CA 1
ATOM 807 C C . ILE A 1 110 ? -17.508 -4.628 5.563 1.00 97.06 110 ILE A C 1
ATOM 809 O O . ILE A 1 110 ? -18.151 -5.564 5.086 1.00 97.06 110 ILE A O 1
ATOM 813 N N . SER A 1 111 ? -17.570 -3.386 5.090 1.00 95.75 111 SER A N 1
ATOM 814 C CA . SER A 1 111 ? -18.403 -2.946 3.965 1.00 95.75 111 SER A CA 1
ATOM 815 C C . SER A 1 111 ? -17.577 -2.167 2.937 1.00 95.75 111 SER A C 1
ATOM 817 O O . SER A 1 111 ? -16.409 -1.862 3.178 1.00 95.75 111 SER A O 1
ATOM 819 N N . ASP A 1 112 ? -18.194 -1.851 1.792 1.00 91.38 112 ASP A N 1
ATOM 820 C CA . ASP A 1 112 ? -17.633 -0.970 0.751 1.00 91.38 112 ASP A CA 1
ATOM 821 C C . ASP A 1 112 ? -16.230 -1.384 0.278 1.00 91.38 112 ASP A C 1
ATOM 823 O O . ASP A 1 112 ? -15.324 -0.564 0.118 1.00 91.38 112 ASP A O 1
ATOM 827 N N . VAL A 1 113 ? -16.055 -2.692 0.086 1.00 93.81 113 VAL A N 1
ATOM 828 C CA . VAL A 1 113 ? -14.798 -3.291 -0.357 1.00 93.81 113 VAL A CA 1
ATOM 829 C C . VAL A 1 113 ? -14.606 -3.016 -1.844 1.00 93.81 113 VAL A C 1
ATOM 831 O O . VAL A 1 113 ? -15.454 -3.372 -2.657 1.00 93.81 113 VAL A O 1
ATOM 834 N N . ASP A 1 114 ? -13.473 -2.404 -2.172 1.00 92.38 114 ASP A N 1
ATOM 835 C CA . ASP A 1 114 ? -13.022 -2.143 -3.536 1.00 92.38 114 ASP A CA 1
ATOM 836 C C . ASP A 1 114 ? -11.679 -2.849 -3.739 1.00 92.38 114 ASP A C 1
ATOM 838 O O . ASP A 1 114 ? -10.725 -2.604 -2.988 1.00 92.38 114 ASP A O 1
ATOM 842 N N . THR A 1 115 ? -11.624 -3.766 -4.704 1.00 90.56 115 THR A N 1
ATOM 843 C CA . THR A 1 115 ? -10.435 -4.563 -5.016 1.00 90.56 115 THR A CA 1
ATOM 844 C C . THR A 1 115 ? -9.881 -4.182 -6.384 1.00 90.56 115 THR A C 1
ATOM 846 O O . THR A 1 115 ? -10.597 -3.769 -7.291 1.00 90.56 115 THR A O 1
ATOM 849 N N . GLY A 1 116 ? -8.561 -4.281 -6.525 1.00 86.12 116 GLY A N 1
ATOM 850 C CA . GLY A 1 116 ? -7.872 -4.004 -7.777 1.00 86.12 116 GLY A CA 1
ATOM 851 C C . GLY A 1 116 ? -6.583 -4.802 -7.841 1.00 86.12 116 GLY A C 1
ATOM 852 O O . GLY A 1 116 ? -5.674 -4.578 -7.035 1.00 86.12 116 GLY A O 1
ATOM 853 N N . SER A 1 117 ? -6.520 -5.739 -8.783 1.00 84.62 117 SER A N 1
ATOM 854 C CA . SER A 1 117 ? -5.373 -6.630 -8.934 1.00 84.62 117 SER A CA 1
ATOM 855 C C . SER A 1 117 ? -4.135 -5.871 -9.415 1.00 84.62 117 SER A C 1
ATOM 857 O O . SER A 1 117 ? -4.247 -4.955 -10.242 1.00 84.62 117 SER A O 1
ATOM 859 N N . PRO A 1 118 ? -2.943 -6.218 -8.894 1.00 84.50 118 PRO A N 1
ATOM 860 C CA . PRO A 1 118 ? -1.700 -5.622 -9.337 1.00 84.50 118 PRO A CA 1
ATOM 861 C C . PRO A 1 118 ? -1.411 -6.052 -10.773 1.00 84.50 118 PRO A C 1
ATOM 863 O O . PRO A 1 118 ? -1.857 -7.102 -11.232 1.00 84.50 118 PRO A O 1
ATOM 866 N N . PHE A 1 119 ? -0.596 -5.263 -11.462 1.00 83.62 119 PHE A N 1
ATOM 867 C CA . PHE A 1 119 ? -0.181 -5.568 -12.820 1.00 83.62 119 PHE A CA 1
ATOM 868 C C . PHE A 1 119 ? 1.341 -5.677 -12.914 1.00 83.62 119 PHE A C 1
ATOM 870 O O . PHE A 1 119 ? 2.070 -4.827 -12.398 1.00 83.62 119 PHE A O 1
ATOM 877 N N . LEU A 1 120 ? 1.805 -6.732 -13.583 1.00 84.50 120 LEU A N 1
ATOM 878 C CA . LEU A 1 120 ? 3.191 -6.910 -13.998 1.00 84.50 120 LEU A CA 1
ATOM 879 C C . LEU A 1 120 ? 3.229 -6.924 -15.521 1.00 84.50 120 LEU A C 1
ATOM 881 O O . LEU A 1 120 ? 2.653 -7.810 -16.146 1.00 84.50 120 LEU A O 1
ATOM 885 N N . VAL A 1 121 ? 3.916 -5.942 -16.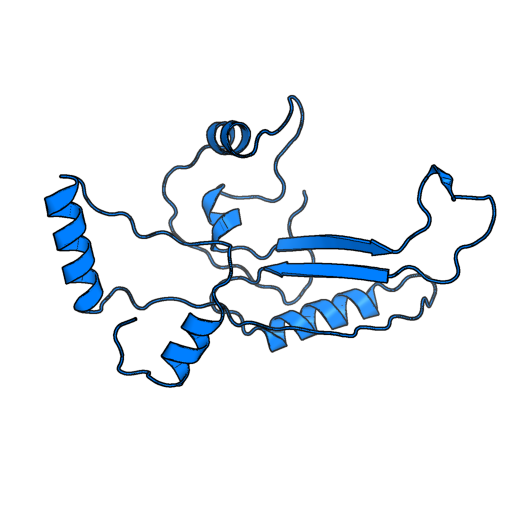094 1.00 81.38 121 VAL A N 1
ATOM 886 C CA . VAL A 1 121 ? 4.109 -5.848 -17.540 1.00 81.38 121 VAL A CA 1
ATOM 887 C C . VAL A 1 121 ? 5.157 -6.856 -18.010 1.00 81.38 121 VAL A C 1
ATOM 889 O O . VAL A 1 121 ? 6.213 -7.000 -17.388 1.00 81.38 121 VAL A O 1
ATOM 892 N N . ASP A 1 122 ? 4.880 -7.542 -19.120 1.00 82.62 122 ASP A N 1
ATOM 893 C CA . ASP A 1 122 ? 5.896 -8.298 -19.850 1.00 82.62 122 ASP A CA 1
ATOM 894 C C . ASP A 1 122 ? 6.772 -7.324 -20.645 1.00 82.62 122 ASP A C 1
ATOM 896 O O . ASP A 1 122 ? 6.354 -6.747 -21.651 1.00 82.62 122 ASP A O 1
ATOM 900 N N . THR A 1 123 ? 8.008 -7.133 -20.188 1.00 85.19 123 THR A N 1
ATOM 901 C CA . THR A 1 123 ? 8.943 -6.187 -20.802 1.00 85.19 123 THR A CA 1
ATOM 902 C C . THR A 1 123 ? 9.697 -6.747 -22.012 1.00 85.19 123 THR A C 1
ATOM 904 O O . THR A 1 123 ? 10.544 -6.051 -22.575 1.00 85.19 123 THR A O 1
ATOM 907 N N . SER A 1 124 ? 9.394 -7.977 -22.448 1.00 86.12 124 SER A N 1
ATOM 908 C CA . SER A 1 124 ? 10.015 -8.610 -23.626 1.00 86.12 124 SER A CA 1
ATOM 909 C C . SER A 1 124 ? 9.376 -8.215 -24.966 1.00 86.12 124 SER A C 1
ATOM 911 O O . SER A 1 124 ? 9.842 -8.615 -26.035 1.00 86.12 124 SER A O 1
ATOM 913 N N . GLY A 1 125 ? 8.306 -7.423 -24.906 1.00 86.31 125 GLY A N 1
ATOM 914 C CA . GLY A 1 125 ? 7.517 -6.980 -26.042 1.00 86.31 125 GLY A CA 1
ATOM 915 C C . GLY A 1 125 ? 8.184 -5.944 -26.955 1.00 86.31 125 GLY A C 1
ATOM 916 O O . GLY A 1 125 ? 8.944 -5.085 -26.511 1.00 86.31 125 GLY A O 1
ATOM 917 N N . TRP A 1 126 ? 7.825 -5.940 -28.245 1.00 91.38 126 TRP A N 1
ATOM 918 C CA . TRP A 1 126 ? 8.409 -5.011 -29.229 1.00 91.38 126 TRP A CA 1
ATOM 919 C C . TRP A 1 126 ? 8.129 -3.536 -28.901 1.00 91.38 126 TRP A C 1
ATOM 921 O O . TRP A 1 126 ? 8.935 -2.661 -29.218 1.00 91.38 126 TRP A O 1
ATOM 931 N N . ALA A 1 127 ? 6.984 -3.243 -28.275 1.00 91.19 127 ALA A N 1
ATOM 932 C CA . ALA A 1 127 ? 6.614 -1.878 -27.910 1.00 91.19 127 ALA A CA 1
ATOM 933 C C . ALA A 1 127 ? 7.577 -1.305 -26.857 1.00 91.19 127 ALA A C 1
ATOM 935 O O . ALA A 1 127 ? 7.938 -0.128 -26.918 1.00 91.19 127 ALA A O 1
ATOM 936 N N . VAL A 1 128 ? 8.055 -2.155 -25.945 1.00 91.06 128 VAL A N 1
ATOM 937 C CA . VAL A 1 128 ? 9.014 -1.789 -24.897 1.00 91.06 128 VAL A CA 1
ATOM 938 C C . VAL A 1 128 ? 10.349 -1.393 -25.518 1.00 91.06 128 VAL A C 1
ATOM 940 O O . VAL A 1 128 ? 10.910 -0.362 -25.145 1.00 91.06 128 VAL A O 1
ATOM 943 N N . ASP A 1 129 ? 10.825 -2.133 -26.521 1.00 91.88 129 ASP A N 1
ATOM 944 C CA . ASP A 1 129 ? 12.053 -1.790 -27.250 1.00 91.88 129 ASP A CA 1
ATOM 945 C C . ASP A 1 129 ? 11.949 -0.430 -27.952 1.00 91.88 129 ASP A C 1
ATOM 947 O O . ASP A 1 129 ? 12.884 0.378 -27.899 1.00 91.88 129 ASP A O 1
ATOM 951 N N . VAL A 1 130 ? 10.797 -0.141 -28.568 1.00 95.00 130 VAL A N 1
ATOM 952 C CA . VAL A 1 130 ? 10.537 1.150 -29.225 1.00 95.00 130 VAL A CA 1
ATOM 953 C C . VAL A 1 130 ? 10.569 2.292 -28.209 1.00 95.00 130 VAL A C 1
ATOM 955 O O . VAL A 1 130 ? 11.256 3.292 -28.437 1.00 95.00 130 VAL A O 1
ATOM 958 N N . VAL A 1 131 ? 9.882 2.139 -27.072 1.00 93.88 131 VAL A N 1
ATOM 959 C CA . VAL A 1 131 ? 9.872 3.148 -26.001 1.00 93.88 131 VAL A CA 1
ATOM 960 C C . VAL A 1 131 ? 11.279 3.355 -25.444 1.00 93.88 131 VAL A C 1
ATOM 962 O O . VAL A 1 131 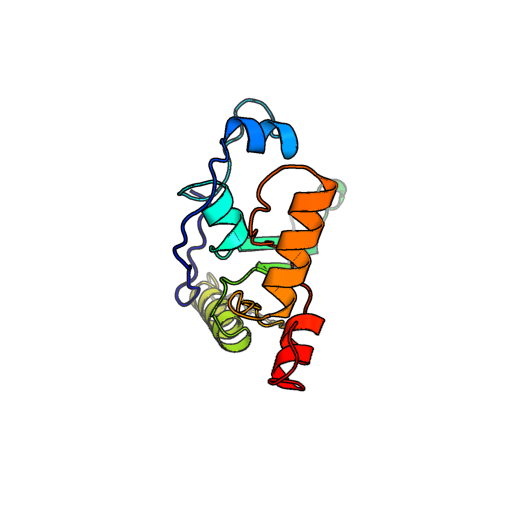? 11.734 4.497 -25.346 1.00 93.88 131 VAL A O 1
ATOM 965 N N . LYS A 1 132 ? 12.012 2.274 -25.152 1.00 94.19 132 LYS A N 1
ATOM 966 C CA . LYS A 1 132 ? 13.386 2.362 -24.644 1.00 94.19 132 LYS A CA 1
ATOM 967 C C . LYS A 1 132 ? 14.313 3.074 -25.626 1.00 94.19 132 LYS A C 1
ATOM 969 O O . LYS A 1 132 ? 15.107 3.923 -25.218 1.00 94.19 132 LYS A O 1
ATOM 974 N N . SER A 1 133 ? 14.202 2.768 -26.919 1.00 95.38 133 SER A N 1
ATOM 975 C CA . SER A 1 133 ? 14.989 3.435 -27.959 1.00 95.38 133 SER A CA 1
ATOM 976 C C . SER A 1 133 ? 14.682 4.931 -28.034 1.00 95.38 133 SER A C 1
ATOM 978 O O . SER A 1 133 ? 15.613 5.736 -28.053 1.00 95.38 133 SER A O 1
ATOM 980 N N . ALA A 1 134 ? 13.401 5.310 -28.021 1.00 96.62 134 ALA A N 1
ATOM 981 C CA . ALA A 1 134 ? 12.987 6.711 -28.053 1.00 96.62 134 ALA A CA 1
ATOM 982 C C . ALA A 1 134 ? 13.476 7.483 -26.814 1.00 96.62 134 ALA A C 1
ATOM 984 O O . ALA A 1 134 ? 13.958 8.610 -26.933 1.00 96.62 134 ALA A O 1
ATOM 985 N N . MET A 1 135 ? 13.419 6.867 -25.627 1.00 96.81 135 MET A N 1
ATOM 986 C CA . MET A 1 135 ? 13.961 7.471 -24.407 1.00 96.81 135 MET A CA 1
ATOM 987 C C . MET A 1 135 ? 15.482 7.653 -24.489 1.00 96.81 135 MET A C 1
ATOM 989 O O . MET A 1 135 ? 16.003 8.717 -24.146 1.00 96.81 135 MET A O 1
ATOM 993 N N . ARG A 1 136 ? 16.208 6.652 -24.994 1.00 96.81 136 ARG A N 1
ATOM 994 C CA . ARG A 1 136 ? 17.662 6.752 -25.168 1.00 96.81 136 ARG A CA 1
ATOM 995 C C . ARG A 1 136 ? 18.045 7.873 -26.132 1.00 96.81 136 ARG A C 1
ATOM 997 O O . ARG A 1 136 ? 18.980 8.616 -25.848 1.00 96.81 136 ARG A O 1
ATOM 1004 N N . GLU A 1 137 ? 17.321 8.018 -27.239 1.00 97.25 137 GLU A N 1
ATOM 1005 C CA . GLU A 1 137 ? 17.546 9.093 -28.212 1.00 97.25 137 GLU A CA 1
ATOM 1006 C C . GLU A 1 137 ? 17.290 10.479 -27.604 1.00 97.25 137 GLU A C 1
ATOM 1008 O O . GLU A 1 137 ? 18.107 11.385 -27.766 1.00 97.25 137 GLU A O 1
ATOM 1013 N N . ALA A 1 138 ? 16.193 10.639 -26.862 1.00 97.25 138 ALA A N 1
ATOM 1014 C CA . ALA A 1 138 ? 15.801 11.929 -26.305 1.00 97.25 138 ALA A CA 1
ATOM 1015 C C . ALA A 1 138 ? 16.677 12.386 -25.124 1.00 97.25 138 ALA A C 1
ATOM 1017 O O . ALA A 1 138 ? 16.980 13.575 -25.013 1.00 97.25 138 ALA A O 1
ATOM 1018 N N . TRP A 1 139 ? 17.085 11.467 -24.240 1.00 96.50 139 TRP A N 1
ATOM 1019 C CA . TRP A 1 139 ? 17.806 11.802 -23.003 1.00 96.50 139 TRP A CA 1
ATOM 1020 C C . TRP A 1 139 ? 19.286 11.402 -22.999 1.00 96.50 139 TRP A C 1
ATOM 1022 O O . TRP A 1 139 ? 20.000 11.760 -22.060 1.00 96.50 139 TRP A O 1
ATOM 1032 N N . GLY A 1 140 ? 19.768 10.668 -24.006 1.00 95.56 140 GLY A N 1
ATOM 1033 C CA . GLY A 1 140 ? 21.171 10.245 -24.120 1.00 95.56 140 GLY A CA 1
ATOM 1034 C C . GLY A 1 140 ? 21.637 9.262 -23.039 1.00 95.56 140 GLY A C 1
ATOM 1035 O O . GLY A 1 140 ? 22.839 9.069 -22.871 1.00 95.56 140 GLY A O 1
ATOM 1036 N N . ASN A 1 141 ? 20.708 8.665 -22.289 1.00 93.81 141 ASN A N 1
ATOM 1037 C CA . ASN A 1 141 ? 20.973 7.738 -21.191 1.00 93.81 141 ASN A CA 1
ATOM 1038 C C . ASN A 1 141 ? 20.137 6.466 -21.359 1.00 93.81 141 ASN A C 1
ATOM 1040 O O . ASN A 1 141 ? 19.090 6.489 -22.007 1.00 93.81 141 ASN A O 1
ATOM 1044 N N . GLU A 1 142 ? 20.589 5.366 -20.758 1.00 92.38 142 GLU A N 1
ATOM 1045 C CA . GLU A 1 142 ? 19.823 4.121 -20.753 1.00 92.38 142 GLU A CA 1
ATOM 1046 C C . GLU A 1 142 ? 18.573 4.272 -19.863 1.00 92.38 142 GLU A C 1
ATOM 1048 O O . GLU A 1 142 ? 18.707 4.675 -18.703 1.00 92.38 142 GLU A O 1
ATOM 1053 N N . PRO A 1 143 ? 17.361 3.993 -20.378 1.00 92.25 143 PRO A N 1
ATOM 1054 C CA . PRO A 1 143 ? 16.142 4.054 -19.583 1.00 92.25 143 PRO A CA 1
ATOM 1055 C C . PRO A 1 143 ? 16.118 2.959 -18.514 1.00 92.25 143 PRO A C 1
ATOM 1057 O O . PRO A 1 143 ? 16.599 1.846 -18.717 1.00 92.25 143 PRO A O 1
ATOM 1060 N N . LEU A 1 144 ? 15.506 3.284 -17.379 1.00 88.62 144 LEU A N 1
ATOM 1061 C CA . LEU A 1 144 ? 15.349 2.385 -16.244 1.00 88.62 144 LEU A CA 1
ATOM 1062 C C . LEU A 1 144 ? 13.900 1.907 -16.159 1.00 88.62 144 LEU A C 1
ATOM 1064 O O . LEU A 1 144 ? 12.976 2.720 -16.148 1.00 88.62 144 LEU A O 1
ATOM 1068 N N . GLU A 1 145 ? 13.709 0.594 -16.075 1.00 88.44 145 GLU A N 1
ATOM 1069 C CA . GLU A 1 145 ? 12.411 0.008 -15.748 1.00 88.44 145 GLU A CA 1
ATOM 1070 C C . GLU A 1 145 ? 12.128 0.218 -14.260 1.00 88.44 145 GLU A C 1
ATOM 1072 O O . GLU A 1 145 ? 12.979 -0.036 -13.406 1.00 88.44 145 GLU A O 1
ATOM 1077 N N . THR A 1 146 ? 10.938 0.723 -13.947 1.00 88.44 146 THR A N 1
ATOM 1078 C CA . THR A 1 146 ? 10.564 1.110 -12.587 1.00 88.44 146 THR A CA 1
ATOM 1079 C C . THR A 1 146 ? 9.237 0.484 -12.199 1.00 88.44 146 THR A C 1
ATOM 1081 O O . THR A 1 146 ? 8.289 0.479 -12.981 1.00 88.44 146 THR A O 1
ATOM 1084 N N . GLY A 1 147 ? 9.153 0.015 -10.955 1.00 87.00 147 GLY A N 1
ATOM 1085 C CA . GLY A 1 147 ? 7.871 -0.254 -10.315 1.00 87.00 147 GLY A CA 1
ATOM 1086 C C . GLY A 1 147 ? 7.188 1.042 -9.873 1.00 87.00 147 GLY A C 1
ATOM 1087 O O . GLY A 1 147 ? 7.822 2.097 -9.755 1.00 87.00 147 GLY A O 1
ATOM 1088 N N . ILE A 1 148 ? 5.884 0.964 -9.607 1.00 85.69 148 ILE A N 1
ATOM 1089 C CA . ILE A 1 148 ? 5.087 2.052 -9.030 1.00 85.69 148 ILE A CA 1
ATOM 1090 C C . ILE A 1 148 ? 4.196 1.449 -7.939 1.00 85.69 148 ILE A C 1
ATOM 1092 O O . ILE A 1 148 ? 3.412 0.554 -8.216 1.00 85.69 148 ILE A O 1
ATOM 1096 N N . GLY A 1 149 ? 4.292 1.957 -6.704 1.00 81.69 149 GLY A N 1
ATOM 1097 C CA . GLY A 1 149 ? 3.481 1.487 -5.563 1.00 81.69 149 GLY A CA 1
ATOM 1098 C C . GLY A 1 149 ? 2.044 2.034 -5.518 1.00 81.69 149 GLY A C 1
ATOM 1099 O O . GLY A 1 149 ? 1.298 1.786 -4.570 1.00 81.69 149 GLY A O 1
ATOM 1100 N N . GLY A 1 150 ? 1.666 2.843 -6.509 1.00 81.25 150 GLY A N 1
ATOM 1101 C CA . GLY A 1 150 ? 0.286 3.264 -6.752 1.00 81.25 150 GLY A CA 1
ATOM 1102 C C . GLY A 1 150 ? -0.529 2.176 -7.458 1.00 81.25 150 GLY A C 1
ATOM 1103 O O . GLY A 1 150 ? -0.012 1.116 -7.784 1.00 81.25 150 GLY A O 1
ATOM 1104 N N . SER A 1 151 ? -1.807 2.451 -7.725 1.00 79.50 151 SER A N 1
ATOM 1105 C CA . SER A 1 151 ? -2.665 1.542 -8.496 1.00 79.50 151 SER A CA 1
ATOM 1106 C C . SER A 1 151 ? -3.304 2.282 -9.660 1.00 79.50 151 SER A C 1
ATOM 1108 O O . SER A 1 151 ? -3.798 3.397 -9.487 1.00 79.50 151 SER A O 1
ATOM 1110 N N . ILE A 1 152 ? -3.312 1.636 -10.824 1.00 79.94 152 ILE A N 1
ATOM 1111 C CA . ILE A 1 152 ? -4.035 2.061 -12.025 1.00 79.94 152 ILE A CA 1
ATOM 1112 C C . ILE A 1 152 ? -4.874 0.850 -12.473 1.00 79.94 152 ILE A C 1
ATOM 1114 O O . ILE A 1 152 ? -4.428 0.110 -13.348 1.00 79.94 152 ILE A O 1
ATOM 1118 N N . PRO A 1 153 ? -6.046 0.602 -11.848 1.00 73.56 153 PRO A N 1
ATOM 1119 C CA . PRO A 1 153 ? -6.811 -0.642 -12.036 1.00 73.56 153 PRO A CA 1
ATOM 1120 C C . PRO A 1 153 ? -7.156 -0.952 -13.497 1.00 73.56 153 PRO A C 1
ATOM 1122 O O . PRO A 1 153 ? -7.129 -2.095 -13.923 1.00 73.56 153 PRO A O 1
ATOM 1125 N N . PHE A 1 154 ? -7.369 0.090 -14.302 1.00 82.50 154 PHE A N 1
ATOM 1126 C CA . PHE A 1 154 ? -7.668 -0.044 -15.726 1.00 82.50 154 PHE A CA 1
ATOM 1127 C C . PHE A 1 154 ? -6.619 -0.847 -16.518 1.00 82.50 154 PHE A C 1
ATOM 1129 O O . PHE A 1 154 ? -6.959 -1.464 -17.522 1.00 82.50 154 PHE A O 1
ATOM 1136 N N . ILE A 1 155 ? -5.346 -0.833 -16.105 1.00 82.19 155 ILE A N 1
ATOM 1137 C CA . ILE A 1 155 ? -4.291 -1.548 -16.834 1.00 82.19 155 ILE A CA 1
ATOM 1138 C C . ILE A 1 155 ? -4.434 -3.063 -16.662 1.00 82.19 155 ILE A C 1
ATOM 1140 O O . ILE A 1 155 ? -4.279 -3.788 -17.642 1.00 82.19 155 ILE A O 1
ATOM 1144 N N . SER A 1 156 ? -4.766 -3.540 -15.457 1.00 80.44 156 SER A N 1
ATOM 1145 C CA . SER A 1 156 ? -5.016 -4.965 -15.214 1.00 80.44 156 SER A CA 1
ATOM 1146 C C . SER A 1 156 ? -6.197 -5.453 -16.054 1.00 80.44 156 SER A C 1
ATOM 1148 O O . SER A 1 156 ? -6.063 -6.446 -16.768 1.00 80.44 156 SER A O 1
ATOM 1150 N N . ASP A 1 157 ? -7.296 -4.694 -16.057 1.00 83.06 157 ASP A N 1
ATOM 1151 C CA . ASP A 1 157 ? -8.488 -5.009 -16.853 1.00 83.06 157 ASP A CA 1
ATOM 1152 C C . ASP A 1 157 ? -8.175 -5.056 -18.359 1.00 83.06 157 ASP A C 1
ATOM 1154 O O . ASP A 1 157 ? -8.636 -5.940 -19.082 1.00 83.06 157 ASP A O 1
ATOM 1158 N N . LEU A 1 158 ? -7.374 -4.106 -18.860 1.00 84.62 158 LEU A N 1
ATOM 1159 C CA . LEU A 1 158 ? -7.029 -4.031 -20.280 1.00 84.62 158 LEU A CA 1
ATOM 1160 C C . LEU A 1 158 ? -6.257 -5.272 -20.744 1.00 84.62 158 LEU A C 1
ATOM 1162 O O . LEU A 1 158 ? -6.506 -5.764 -21.843 1.00 84.62 158 LEU A O 1
ATOM 1166 N N . VAL A 1 159 ? -5.346 -5.782 -19.915 1.00 82.56 159 VAL A N 1
ATOM 1167 C CA . VAL A 1 159 ? -4.534 -6.969 -20.225 1.00 82.56 159 VAL A CA 1
ATOM 1168 C C . VAL A 1 159 ? -5.390 -8.228 -20.223 1.00 82.56 159 VAL A C 1
ATOM 1170 O O . VAL A 1 159 ? -5.237 -9.071 -21.104 1.00 82.56 159 VAL A O 1
ATOM 1173 N N . GLU A 1 160 ? -6.313 -8.345 -19.268 1.00 82.25 160 GLU A N 1
ATOM 1174 C CA . GLU A 1 160 ? -7.247 -9.470 -19.219 1.00 82.25 160 GLU A CA 1
ATOM 1175 C C . GLU A 1 160 ? -8.145 -9.506 -20.465 1.00 82.25 160 GLU A C 1
ATOM 1177 O O . GLU A 1 160 ? -8.338 -10.559 -21.077 1.00 82.25 160 GLU A O 1
ATOM 1182 N N . VAL A 1 161 ? -8.661 -8.345 -20.879 1.00 88.12 161 VAL A N 1
ATOM 1183 C CA . VAL A 1 161 ? -9.568 -8.237 -22.030 1.00 88.12 161 VAL A CA 1
ATOM 1184 C C . VAL A 1 161 ? -8.821 -8.337 -23.368 1.00 88.12 161 VAL A C 1
ATOM 1186 O O . VAL A 1 161 ? -9.368 -8.871 -24.338 1.00 88.12 161 VAL A O 1
ATOM 1189 N N . PHE A 1 162 ? -7.580 -7.849 -23.443 1.00 88.06 162 PHE A N 1
ATOM 1190 C CA . PHE A 1 162 ? -6.770 -7.812 -24.664 1.00 88.06 162 PHE A CA 1
ATOM 1191 C C . PHE A 1 162 ? -5.379 -8.435 -24.447 1.00 88.06 162 PHE A C 1
ATOM 1193 O O . PHE A 1 162 ? -4.375 -7.726 -24.508 1.00 88.06 162 PHE A O 1
ATOM 1200 N N . PRO A 1 163 ? -5.281 -9.765 -24.280 1.00 82.81 163 PRO A N 1
ATOM 1201 C CA . PRO A 1 163 ? -4.022 -10.429 -23.919 1.00 82.81 163 PRO A CA 1
ATOM 1202 C C . PRO A 1 163 ? -2.930 -10.332 -24.996 1.00 82.81 163 PRO A C 1
ATOM 1204 O O . PRO A 1 163 ? -1.748 -10.455 -24.700 1.00 82.81 163 PRO A O 1
ATOM 1207 N N . GLU A 1 164 ? -3.315 -10.092 -26.251 1.00 83.81 164 GLU A N 1
ATOM 1208 C CA . GLU A 1 164 ? -2.385 -9.913 -27.375 1.00 83.81 164 GLU A CA 1
ATOM 1209 C C . GLU A 1 164 ? -1.912 -8.455 -27.530 1.00 83.81 164 GLU A C 1
ATOM 1211 O O . GLU A 1 164 ? -1.038 -8.161 -28.352 1.00 83.81 164 GLU A O 1
ATOM 1216 N N . ALA A 1 165 ? -2.511 -7.512 -26.792 1.00 83.44 165 ALA A N 1
ATOM 1217 C CA . ALA A 1 165 ? -2.093 -6.120 -26.832 1.00 83.44 165 ALA A CA 1
ATOM 1218 C C . ALA A 1 165 ? -0.767 -5.947 -26.084 1.00 83.44 165 ALA A C 1
ATOM 1220 O O . ALA A 1 165 ? -0.557 -6.478 -24.999 1.00 83.44 165 ALA A O 1
ATOM 1221 N N . GLN A 1 166 ? 0.131 -5.166 -26.675 1.00 79.62 166 GLN A N 1
ATOM 1222 C CA . GLN A 1 166 ? 1.367 -4.747 -26.024 1.00 79.62 166 GLN A CA 1
ATOM 1223 C C . GLN A 1 166 ? 1.048 -3.495 -25.208 1.00 79.62 166 GLN A C 1
ATOM 1225 O O . GLN A 1 166 ? 0.803 -2.435 -25.792 1.00 79.62 166 GLN A O 1
ATOM 1230 N N . ILE A 1 167 ? 0.967 -3.661 -23.888 1.00 66.94 167 ILE A N 1
ATOM 1231 C CA . ILE A 1 167 ? 0.536 -2.653 -22.908 1.00 66.94 167 ILE A CA 1
ATOM 1232 C C . ILE A 1 167 ? 1.728 -2.237 -22.055 1.00 66.94 167 ILE A C 1
ATOM 1234 O O . ILE A 1 167 ? 2.482 -3.142 -21.640 1.00 66.94 167 ILE A O 1
#